Protein AF-A0A933RA38-F1 (afdb_monomer_lite)

Sequence (81 aa):
MNAHEVVFMVNEIGMTPAQAIASSTIKPARLLHRQYQLGSIEAGKLADLIAVPADPFDDIAAITAVHWVMKGGRVYRSDAA

Foldseek 3Di:
DDLVVLLCCCPPVPDQLVRSLQVVFQVVCVVVVNNQATRDDDPPHFPWDWDFPDDCNVPVNRSVRTQWTDGRNDTDGHHDD

Radius of gyration: 13.08 Å; chains: 1; bounding box: 33×18×31 Å

pLDDT: mean 96.12, std 5.72, range [57.62, 98.38]

Structure (mmCIF, N/CA/C/O backbone):
data_AF-A0A933RA38-F1
#
_entry.id   AF-A0A933RA38-F1
#
loop_
_atom_site.group_PDB
_atom_site.id
_atom_site.type_symbol
_atom_site.label_atom_id
_atom_site.label_alt_id
_atom_site.label_comp_id
_atom_site.label_asym_id
_atom_site.label_entity_id
_atom_site.label_seq_id
_atom_site.pdbx_PDB_ins_code
_atom_site.Cartn_x
_atom_site.Cartn_y
_atom_site.Cartn_z
_atom_site.occupancy
_atom_site.B_iso_or_equiv
_atom_site.auth_seq_id
_atom_site.auth_comp_id
_atom_site.auth_asym_id
_atom_site.auth_atom_id
_atom_site.pdbx_PDB_model_num
ATOM 1 N N . MET A 1 1 ? 2.261 11.487 0.258 1.00 81.12 1 MET A N 1
ATOM 2 C CA . MET A 1 1 ? 2.788 10.960 -1.010 1.00 81.12 1 MET A CA 1
ATOM 3 C C . MET A 1 1 ? 1.625 10.382 -1.794 1.00 81.12 1 MET A C 1
ATOM 5 O O . MET A 1 1 ? 0.771 9.736 -1.196 1.00 81.12 1 MET A O 1
ATOM 9 N N . ASN A 1 2 ? 1.560 10.688 -3.080 1.00 91.25 2 ASN A N 1
ATOM 10 C CA . ASN A 1 2 ? 0.567 10.220 -4.039 1.00 91.25 2 ASN A CA 1
ATOM 11 C C . ASN A 1 2 ? 1.051 8.907 -4.697 1.00 91.25 2 ASN A C 1
ATOM 13 O O . ASN A 1 2 ? 2.251 8.697 -4.846 1.00 91.25 2 ASN A O 1
ATOM 17 N N . ALA A 1 3 ? 0.131 8.035 -5.117 1.00 94.75 3 ALA A N 1
ATOM 18 C CA . ALA A 1 3 ? 0.421 6.803 -5.855 1.00 94.75 3 ALA A CA 1
ATOM 19 C C . ALA A 1 3 ? 1.271 7.048 -7.117 1.00 94.75 3 ALA A C 1
ATOM 21 O O . ALA A 1 3 ? 2.219 6.313 -7.372 1.00 94.75 3 ALA A O 1
ATOM 22 N N . HIS A 1 4 ? 1.001 8.123 -7.865 1.00 96.56 4 HIS A N 1
ATOM 23 C CA . HIS A 1 4 ? 1.790 8.458 -9.058 1.00 96.56 4 HIS A CA 1
ATOM 24 C C . HIS A 1 4 ? 3.253 8.811 -8.739 1.00 96.56 4 HIS A C 1
ATOM 26 O O . HIS A 1 4 ? 4.135 8.527 -9.544 1.00 96.56 4 HIS A O 1
ATOM 32 N N . GLU A 1 5 ? 3.534 9.373 -7.558 1.00 96.75 5 GLU A N 1
ATOM 33 C CA . GLU A 1 5 ? 4.912 9.651 -7.125 1.00 96.75 5 GLU A CA 1
ATOM 34 C C . GLU A 1 5 ? 5.672 8.347 -6.849 1.00 96.75 5 GLU A C 1
ATOM 36 O O . GLU A 1 5 ? 6.852 8.246 -7.167 1.00 96.75 5 GLU A O 1
ATOM 41 N N . VAL A 1 6 ? 4.998 7.324 -6.314 1.00 97.38 6 VAL A N 1
ATOM 42 C CA . VAL A 1 6 ? 5.594 5.996 -6.085 1.00 97.38 6 VAL A CA 1
ATOM 43 C C . VAL A 1 6 ? 5.937 5.314 -7.409 1.00 97.38 6 VAL A C 1
ATOM 45 O O . VAL A 1 6 ? 7.025 4.757 -7.539 1.00 97.38 6 VAL A O 1
ATOM 48 N N . VAL A 1 7 ? 5.052 5.404 -8.407 1.00 97.88 7 VAL A N 1
ATOM 49 C CA . VAL A 1 7 ? 5.323 4.894 -9.763 1.00 97.88 7 VAL A CA 1
ATOM 50 C C . VAL A 1 7 ? 6.531 5.607 -10.378 1.00 97.88 7 VAL A C 1
ATOM 52 O O . VAL A 1 7 ? 7.438 4.956 -10.890 1.00 97.88 7 VAL A O 1
ATOM 55 N N . PHE A 1 8 ? 6.595 6.937 -10.258 1.00 97.88 8 PHE A N 1
ATOM 56 C CA . PHE A 1 8 ? 7.733 7.730 -10.732 1.00 97.88 8 PHE A CA 1
ATOM 57 C C . PHE A 1 8 ? 9.056 7.322 -10.059 1.00 97.88 8 PHE A C 1
ATOM 59 O O . PHE A 1 8 ? 10.084 7.221 -10.726 1.00 97.88 8 PHE A O 1
ATOM 66 N N . MET A 1 9 ? 9.047 7.034 -8.751 1.00 97.81 9 MET A N 1
ATOM 67 C CA . MET A 1 9 ? 10.244 6.574 -8.030 1.00 97.81 9 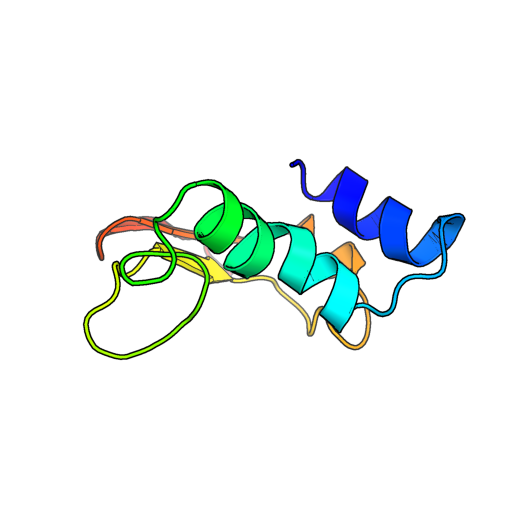MET A CA 1
ATOM 68 C C . MET A 1 9 ? 10.825 5.277 -8.600 1.00 97.81 9 MET A C 1
ATOM 70 O O . MET A 1 9 ? 12.042 5.096 -8.582 1.00 97.81 9 MET A O 1
ATOM 74 N N . VAL A 1 10 ? 9.980 4.377 -9.096 1.00 98.00 10 VAL A N 1
ATOM 75 C CA . VAL A 1 10 ? 10.442 3.134 -9.720 1.00 98.00 10 VAL A CA 1
ATOM 76 C C . VAL A 1 10 ? 10.907 3.395 -11.149 1.00 98.00 10 VAL A C 1
ATOM 78 O O . VAL A 1 10 ? 12.044 3.071 -11.483 1.00 98.00 10 VAL A O 1
ATOM 81 N N . ASN A 1 11 ? 10.067 4.033 -11.965 1.00 97.50 11 ASN A N 1
ATOM 82 C CA . ASN A 1 11 ? 10.298 4.137 -13.407 1.00 97.50 11 ASN A CA 1
ATOM 83 C C . ASN A 1 11 ? 11.404 5.134 -13.778 1.00 97.50 11 ASN A C 1
ATOM 85 O O . ASN A 1 11 ? 12.180 4.867 -14.688 1.00 97.50 11 ASN A O 1
ATOM 89 N N . GLU A 1 12 ? 11.491 6.261 -13.068 1.00 97.81 12 GLU A N 1
ATOM 90 C CA . GLU A 1 12 ? 12.365 7.381 -13.446 1.00 97.81 12 GLU A CA 1
ATOM 91 C C . GLU A 1 12 ? 13.557 7.550 -12.493 1.00 97.81 12 GLU A C 1
ATOM 93 O O . GLU A 1 12 ? 14.626 7.998 -12.902 1.00 97.81 12 GLU A O 1
ATOM 98 N N . ILE A 1 13 ? 13.399 7.192 -11.211 1.00 97.38 13 ILE A N 1
ATOM 99 C CA . ILE A 1 13 ? 14.471 7.314 -10.200 1.00 97.38 13 ILE A CA 1
ATOM 100 C C . ILE A 1 13 ? 15.250 5.994 -10.030 1.00 97.38 13 ILE A C 1
ATOM 102 O O . ILE A 1 13 ? 16.384 6.007 -9.551 1.00 97.38 13 ILE A O 1
ATOM 106 N N . GLY A 1 14 ? 14.679 4.853 -10.432 1.00 97.19 14 GLY A N 1
ATOM 107 C CA . GLY A 1 14 ? 15.330 3.541 -10.351 1.00 97.19 14 GLY A CA 1
ATOM 108 C C . GLY A 1 14 ? 15.261 2.870 -8.974 1.00 97.19 14 GLY A C 1
ATOM 109 O O . GLY A 1 14 ? 16.090 2.011 -8.666 1.00 97.19 14 GLY A O 1
ATOM 110 N N . MET A 1 15 ? 14.303 3.245 -8.118 1.00 98.19 15 MET A N 1
ATOM 111 C CA . MET A 1 15 ? 14.024 2.486 -6.892 1.00 98.19 15 MET A CA 1
ATOM 112 C C . MET A 1 15 ? 13.407 1.125 -7.222 1.00 98.19 15 MET A C 1
ATOM 114 O O . MET A 1 15 ? 12.649 0.986 -8.178 1.00 98.19 15 MET A O 1
ATOM 118 N N . THR A 1 16 ? 13.639 0.124 -6.373 1.00 98.38 16 THR A N 1
ATOM 119 C CA . THR A 1 16 ? 12.861 -1.120 -6.470 1.00 98.38 16 THR A CA 1
ATOM 120 C C . THR A 1 16 ? 11.410 -0.887 -6.019 1.00 98.38 16 THR A C 1
ATOM 122 O O . THR A 1 16 ? 11.176 -0.034 -5.150 1.00 98.38 16 THR A O 1
ATOM 125 N N . PRO A 1 17 ? 10.430 -1.677 -6.501 1.00 98.00 17 PRO A N 1
ATOM 126 C CA . PRO A 1 17 ? 9.045 -1.593 -6.031 1.00 98.00 17 PRO A CA 1
ATOM 127 C C . PRO A 1 17 ? 8.925 -1.658 -4.502 1.00 98.00 17 PRO A C 1
ATOM 129 O O . PRO A 1 17 ? 8.249 -0.837 -3.885 1.00 98.00 17 PRO A O 1
ATOM 132 N N . ALA A 1 18 ? 9.687 -2.545 -3.855 1.00 97.94 18 ALA A N 1
ATOM 133 C CA . ALA A 1 18 ? 9.721 -2.649 -2.397 1.00 97.94 18 ALA A CA 1
ATOM 134 C C . ALA A 1 18 ? 10.240 -1.371 -1.707 1.00 97.94 18 ALA A C 1
ATOM 136 O O . ALA A 1 18 ? 9.700 -0.952 -0.679 1.00 97.94 18 ALA A O 1
ATOM 137 N N . GLN A 1 19 ? 11.274 -0.723 -2.257 1.00 98.06 19 GLN A N 1
ATOM 138 C CA . GLN A 1 19 ? 11.809 0.529 -1.710 1.00 98.06 19 GLN A CA 1
ATOM 139 C C . GLN A 1 19 ? 10.815 1.690 -1.824 1.00 98.06 19 GLN A C 1
ATOM 141 O O . GLN A 1 19 ? 10.743 2.502 -0.889 1.00 98.06 19 GLN A O 1
ATOM 146 N N . ALA A 1 20 ? 10.079 1.748 -2.937 1.00 97.88 20 ALA A N 1
ATOM 147 C CA . ALA A 1 20 ? 9.066 2.757 -3.221 1.00 97.88 20 ALA A CA 1
ATOM 148 C C . ALA A 1 20 ? 7.800 2.535 -2.370 1.00 97.88 20 ALA A C 1
ATOM 150 O O . ALA A 1 20 ? 7.335 3.447 -1.693 1.00 97.88 20 ALA A O 1
ATOM 151 N N . ILE A 1 21 ? 7.307 1.299 -2.244 1.00 97.31 21 ILE A N 1
ATOM 152 C CA . ILE A 1 21 ? 6.190 0.982 -1.335 1.00 97.31 21 ILE A CA 1
ATOM 153 C C . ILE A 1 21 ? 6.558 1.330 0.114 1.00 97.31 21 ILE A C 1
ATOM 155 O O . ILE A 1 21 ? 5.757 1.930 0.842 1.00 97.31 21 ILE A O 1
ATOM 159 N N . ALA A 1 22 ? 7.792 1.033 0.539 1.00 97.69 22 ALA A N 1
ATOM 160 C CA . ALA A 1 22 ? 8.278 1.391 1.869 1.00 97.69 22 ALA A CA 1
ATOM 161 C C . ALA A 1 22 ? 8.340 2.915 2.101 1.00 97.69 22 ALA A C 1
ATOM 163 O O . ALA A 1 22 ? 8.156 3.353 3.241 1.00 97.69 22 ALA A O 1
ATOM 164 N N . SER A 1 23 ? 8.578 3.733 1.062 1.00 97.19 23 SER A N 1
ATOM 165 C CA . SER A 1 23 ? 8.551 5.204 1.166 1.00 97.19 23 SER A CA 1
ATOM 166 C C . SER A 1 23 ? 7.140 5.772 1.338 1.00 97.19 23 SER A C 1
ATOM 168 O O . SER A 1 23 ? 6.999 6.846 1.917 1.00 97.19 23 SER A O 1
ATOM 170 N N . SER A 1 24 ? 6.097 5.024 0.962 1.00 95.94 24 SER A N 1
ATOM 171 C CA . SER A 1 24 ? 4.682 5.341 1.250 1.00 95.94 24 SER A CA 1
ATOM 172 C C . SER A 1 24 ? 4.134 4.782 2.553 1.00 95.94 24 SER A C 1
ATOM 174 O O . SER A 1 24 ? 3.047 5.182 2.957 1.00 95.94 24 SER A O 1
ATOM 176 N N . THR A 1 25 ? 4.844 3.868 3.209 1.00 97.12 25 THR A N 1
ATOM 177 C CA . THR A 1 25 ? 4.293 3.090 4.328 1.00 97.12 25 THR A CA 1
ATOM 178 C C . THR A 1 25 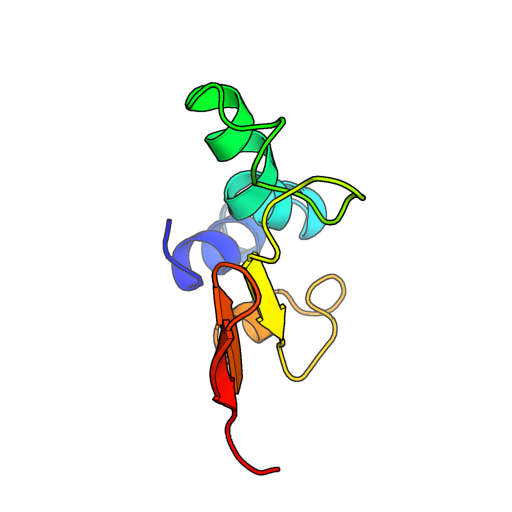? 5.149 3.244 5.583 1.00 97.12 25 THR A C 1
ATOM 180 O O . THR A 1 25 ? 4.952 4.168 6.376 1.00 97.12 25 THR A O 1
ATOM 183 N N . ILE A 1 26 ? 6.141 2.376 5.777 1.00 98.25 26 ILE A N 1
ATOM 184 C CA . ILE A 1 26 ? 6.884 2.298 7.0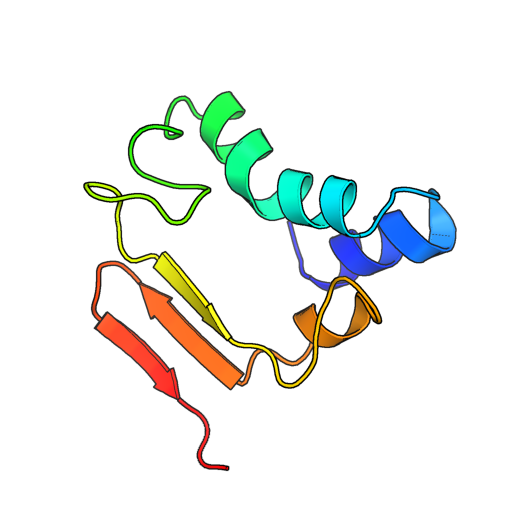35 1.00 98.25 26 ILE A CA 1
ATOM 185 C C . ILE A 1 26 ? 7.866 3.459 7.233 1.00 98.25 26 ILE A C 1
ATOM 187 O O . ILE A 1 26 ? 8.070 3.896 8.366 1.00 98.25 26 ILE A O 1
ATOM 191 N N . LYS A 1 27 ? 8.473 3.996 6.164 1.00 97.94 27 LYS A N 1
ATOM 192 C CA . LYS A 1 27 ? 9.418 5.123 6.272 1.00 97.94 27 LYS A CA 1
ATOM 193 C C . LYS A 1 27 ? 8.745 6.393 6.825 1.00 97.94 27 LYS A C 1
ATOM 195 O O . LYS A 1 27 ? 9.253 6.909 7.822 1.00 97.94 27 LYS A O 1
ATOM 200 N N . PRO A 1 28 ? 7.607 6.882 6.287 1.00 97.50 28 PRO A N 1
ATOM 201 C CA . PRO A 1 28 ? 6.923 8.041 6.858 1.00 97.50 28 PRO A CA 1
ATOM 202 C C . PRO A 1 28 ? 6.338 7.742 8.242 1.00 97.50 28 PRO A C 1
ATOM 204 O O . PRO A 1 28 ? 6.377 8.611 9.108 1.00 97.50 28 PRO A O 1
ATOM 207 N N . ALA A 1 29 ? 5.880 6.512 8.508 1.00 98.12 29 ALA A N 1
ATOM 208 C CA . ALA A 1 29 ? 5.441 6.132 9.851 1.00 98.12 29 ALA A CA 1
ATOM 209 C C . ALA A 1 29 ? 6.577 6.252 10.883 1.00 98.12 29 ALA A C 1
ATOM 211 O O . ALA A 1 29 ? 6.349 6.766 11.974 1.00 98.12 29 ALA A O 1
ATOM 212 N N . ARG A 1 30 ? 7.809 5.848 10.539 1.00 98.38 30 ARG A N 1
ATOM 213 C CA . ARG A 1 30 ? 8.993 6.047 11.396 1.00 98.38 30 ARG A CA 1
ATOM 214 C C . ARG A 1 30 ? 9.353 7.522 11.554 1.00 98.38 30 ARG A C 1
ATOM 216 O O . ARG A 1 30 ? 9.617 7.949 12.673 1.00 98.38 30 ARG A O 1
ATOM 223 N N . LEU A 1 31 ? 9.325 8.290 10.462 1.00 98.12 31 LEU A N 1
ATOM 224 C CA . LEU A 1 31 ? 9.603 9.732 10.475 1.00 98.12 31 LEU A CA 1
ATOM 225 C C . LEU A 1 31 ? 8.646 10.493 11.404 1.00 98.12 31 LEU A C 1
ATOM 227 O O . LEU A 1 31 ? 9.058 11.418 12.090 1.00 98.12 31 LEU A O 1
ATOM 231 N N . LEU A 1 32 ? 7.379 10.078 11.446 1.00 98.06 32 LEU A N 1
ATOM 232 C CA . LEU A 1 32 ? 6.337 10.681 12.279 1.00 98.06 32 LEU A CA 1
ATOM 233 C C . LEU A 1 32 ? 6.229 10.056 13.681 1.00 98.06 32 LEU A C 1
ATOM 235 O O . LEU A 1 32 ? 5.302 10.389 14.417 1.00 98.06 32 LEU A O 1
ATOM 239 N N . HIS A 1 33 ? 7.125 9.135 14.050 1.00 98.19 33 HIS A N 1
ATOM 240 C CA . HIS A 1 33 ? 7.084 8.383 15.314 1.00 98.19 33 HIS A CA 1
ATOM 241 C C . HIS A 1 33 ? 5.777 7.592 15.538 1.00 98.19 33 HIS A C 1
ATOM 243 O O . HIS A 1 33 ? 5.307 7.414 16.662 1.00 98.19 33 HIS A O 1
ATOM 249 N N . ARG A 1 34 ? 5.171 7.108 14.450 1.00 98.19 34 ARG A N 1
ATOM 250 C CA . ARG A 1 34 ? 3.916 6.338 14.416 1.00 98.19 34 ARG A CA 1
ATOM 251 C C . ARG A 1 34 ? 4.108 4.877 14.007 1.00 98.19 34 ARG A C 1
ATOM 253 O O . ARG A 1 34 ? 3.121 4.169 13.850 1.00 98.19 34 ARG A O 1
ATOM 260 N N . GLN A 1 35 ? 5.339 4.386 13.859 1.00 98.19 35 GLN A N 1
ATOM 261 C CA . GLN A 1 35 ? 5.630 3.030 13.365 1.00 98.19 35 GLN A CA 1
ATOM 262 C C . GLN A 1 35 ? 5.044 1.886 14.211 1.00 98.19 35 GLN A C 1
ATOM 264 O O . GLN A 1 35 ? 4.902 0.770 13.716 1.00 98.19 35 GLN A O 1
ATOM 269 N N . TYR A 1 36 ? 4.711 2.148 15.479 1.00 97.88 36 TYR A N 1
ATOM 270 C CA . TYR A 1 36 ? 4.038 1.189 16.366 1.00 97.88 36 TYR A CA 1
ATOM 271 C C . TYR A 1 36 ? 2.513 1.162 16.182 1.00 97.88 36 TYR A C 1
ATOM 273 O O . TYR A 1 36 ? 1.852 0.293 16.732 1.00 97.88 36 TYR A O 1
ATOM 281 N N . GLN A 1 37 ? 1.954 2.108 15.424 1.00 97.69 37 GLN A N 1
ATOM 282 C CA . GLN A 1 37 ? 0.518 2.239 15.158 1.00 97.69 37 GLN A CA 1
ATOM 283 C C . GLN A 1 37 ? 0.181 2.045 13.673 1.00 97.69 37 GLN A C 1
ATOM 285 O O . GLN A 1 37 ? -0.913 1.587 13.366 1.00 97.69 37 GLN A O 1
ATOM 290 N N . LEU A 1 38 ? 1.092 2.413 12.762 1.00 97.44 38 LEU A N 1
ATOM 291 C CA . LEU A 1 38 ? 0.865 2.522 11.317 1.00 97.44 38 LEU A CA 1
ATOM 292 C C . LEU A 1 38 ? 2.092 2.082 10.502 1.00 97.44 38 LEU A C 1
ATOM 294 O O . LEU A 1 38 ? 3.206 1.988 11.020 1.00 97.44 38 LEU A O 1
ATOM 298 N N . GLY A 1 39 ? 1.891 1.906 9.194 1.00 96.69 39 GLY A N 1
ATOM 299 C CA . GLY A 1 39 ? 2.965 1.769 8.203 1.00 96.69 39 GLY A CA 1
ATOM 300 C C . GLY A 1 39 ? 3.394 0.336 7.885 1.00 96.69 39 GLY A C 1
ATOM 301 O O . GLY A 1 39 ? 4.252 0.157 7.027 1.00 96.69 39 GLY A O 1
ATOM 302 N N . SER A 1 40 ? 2.813 -0.673 8.534 1.00 98.06 40 SER A N 1
ATOM 303 C CA . SER A 1 40 ? 2.962 -2.089 8.173 1.00 98.06 40 SER A CA 1
ATOM 304 C C . SER A 1 40 ? 1.789 -2.917 8.701 1.00 98.06 40 SER A C 1
ATOM 306 O O . SER A 1 40 ? 1.033 -2.456 9.558 1.00 98.06 40 SER A O 1
ATOM 308 N N . ILE A 1 41 ? 1.647 -4.139 8.184 1.00 97.62 41 ILE A N 1
ATOM 309 C CA . ILE A 1 41 ? 0.607 -5.091 8.584 1.00 97.62 41 ILE A CA 1
ATOM 310 C C . ILE A 1 41 ? 1.182 -6.008 9.665 1.00 97.62 41 ILE A C 1
ATOM 312 O O . ILE A 1 41 ? 1.882 -6.972 9.371 1.00 97.62 41 ILE A O 1
ATOM 316 N N . GLU A 1 42 ? 0.908 -5.682 10.924 1.00 98.00 42 GLU A N 1
ATOM 317 C CA . GLU A 1 42 ? 1.366 -6.420 12.103 1.00 98.00 42 GLU A CA 1
ATOM 318 C C . GLU A 1 42 ? 0.270 -6.390 13.177 1.00 98.00 42 GLU A C 1
ATOM 320 O O . GLU A 1 42 ? -0.496 -5.426 13.274 1.00 98.00 42 GLU A O 1
ATOM 325 N N . ALA A 1 43 ? 0.197 -7.433 14.008 1.00 97.69 43 ALA A N 1
ATOM 326 C CA . ALA A 1 43 ? -0.773 -7.494 15.096 1.00 97.69 43 ALA A CA 1
ATOM 327 C C . ALA A 1 43 ? -0.607 -6.305 16.064 1.00 97.69 43 ALA A C 1
ATOM 329 O O . ALA A 1 43 ? 0.506 -5.935 16.433 1.00 97.69 43 ALA A O 1
ATOM 330 N N . GLY A 1 44 ? -1.730 -5.712 16.480 1.00 97.31 44 GLY A N 1
ATOM 331 C CA . GLY A 1 44 ? -1.762 -4.561 17.390 1.00 97.31 44 GLY A CA 1
ATOM 332 C C . GLY A 1 44 ? -1.685 -3.186 16.713 1.00 97.31 44 GLY A C 1
ATOM 333 O O . GLY A 1 44 ? -1.925 -2.184 17.384 1.00 97.31 44 GLY A O 1
ATOM 334 N N . LYS A 1 45 ? -1.404 -3.111 15.403 1.00 98.31 45 LYS A N 1
ATOM 335 C CA . LYS A 1 45 ? -1.463 -1.853 14.637 1.00 98.31 45 LYS A CA 1
ATOM 336 C C . LYS A 1 45 ? -2.886 -1.533 14.184 1.00 98.31 45 LYS A C 1
ATOM 338 O O . LYS A 1 45 ? -3.770 -2.389 14.196 1.00 98.31 45 LYS A O 1
ATOM 343 N N . LEU A 1 46 ? -3.107 -0.282 13.782 1.0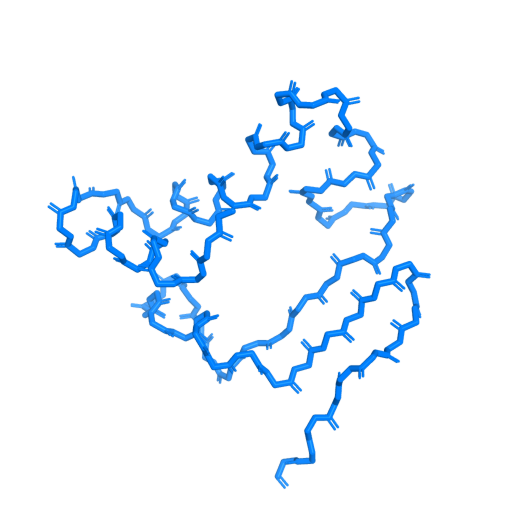0 98.12 46 LEU A N 1
ATOM 344 C CA . LEU A 1 46 ? -4.369 0.127 13.172 1.00 98.12 46 LEU A CA 1
ATOM 345 C C . LEU A 1 46 ? -4.580 -0.639 11.863 1.00 98.12 46 LEU A C 1
ATOM 347 O O . LEU A 1 46 ? -3.662 -0.772 11.054 1.00 98.12 46 LEU A O 1
ATOM 351 N N . ALA A 1 47 ? -5.806 -1.116 11.652 1.00 98.06 47 ALA A N 1
ATOM 352 C CA . ALA A 1 47 ? -6.209 -1.781 10.419 1.00 98.06 47 ALA A CA 1
ATOM 353 C C . ALA A 1 47 ? -6.469 -0.742 9.311 1.00 98.06 47 ALA A C 1
ATOM 355 O O . ALA A 1 47 ? -7.617 -0.459 8.961 1.00 98.06 47 ALA A O 1
ATOM 356 N N . ASP A 1 48 ? -5.379 -0.155 8.811 1.00 98.06 48 ASP A N 1
ATOM 357 C CA . ASP A 1 48 ? -5.333 0.788 7.691 1.00 98.06 48 ASP A CA 1
ATOM 358 C C . ASP A 1 48 ? -4.722 0.076 6.477 1.00 98.06 48 ASP A C 1
ATOM 360 O O . ASP A 1 48 ? -3.528 -0.228 6.453 1.00 98.06 48 ASP A O 1
ATOM 364 N 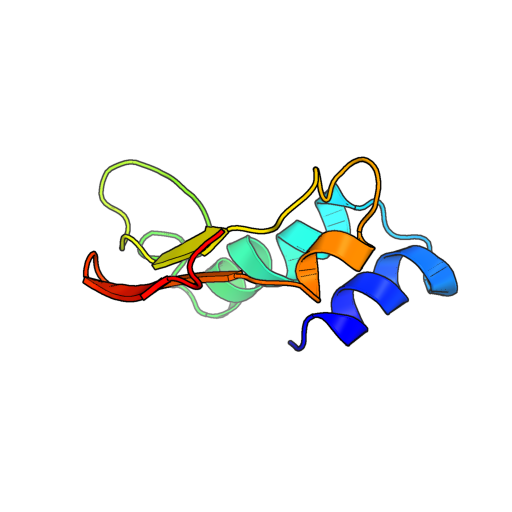N . LEU A 1 49 ? -5.558 -0.241 5.489 1.00 97.31 49 LEU A N 1
ATOM 365 C CA . LEU A 1 49 ? -5.236 -1.159 4.395 1.00 97.31 49 LEU A CA 1
ATOM 366 C C . LEU A 1 49 ? -5.837 -0.653 3.078 1.00 97.31 49 LEU A C 1
ATOM 368 O O . LEU A 1 49 ? -6.921 -0.067 3.059 1.00 97.31 49 LEU A O 1
ATOM 372 N N . ILE A 1 50 ? -5.163 -0.946 1.970 1.00 96.88 50 ILE A N 1
ATOM 373 C CA . ILE A 1 50 ? -5.700 -0.796 0.614 1.00 96.88 50 ILE A CA 1
ATOM 374 C C . ILE A 1 50 ? -5.545 -2.115 -0.139 1.00 96.88 50 ILE A C 1
ATOM 376 O O . ILE A 1 50 ? -4.630 -2.882 0.163 1.00 96.88 50 ILE A O 1
ATOM 380 N N . ALA A 1 51 ? -6.408 -2.360 -1.123 1.00 96.56 51 ALA A N 1
ATOM 381 C CA . ALA A 1 51 ? -6.235 -3.451 -2.078 1.00 96.56 51 ALA A CA 1
ATOM 382 C C . ALA A 1 51 ? -6.192 -2.916 -3.512 1.00 96.56 51 ALA A C 1
ATOM 384 O O . ALA A 1 51 ? -6.850 -1.928 -3.859 1.00 96.56 51 ALA A O 1
ATOM 385 N N . VAL A 1 52 ? -5.377 -3.581 -4.322 1.00 96.12 52 VAL A N 1
ATOM 386 C CA . VAL A 1 52 ? -5.052 -3.241 -5.708 1.00 96.12 52 VAL A CA 1
ATOM 387 C C . VAL A 1 52 ? -5.266 -4.490 -6.573 1.00 96.12 52 VAL A C 1
ATOM 389 O O . VAL A 1 52 ? -5.207 -5.600 -6.045 1.00 96.12 52 VAL A O 1
ATOM 392 N N . PRO A 1 53 ? -5.576 -4.351 -7.872 1.00 93.94 53 PRO A N 1
ATOM 393 C CA . PRO A 1 53 ? -6.027 -5.468 -8.710 1.00 93.94 53 PRO A CA 1
ATOM 394 C C . PRO A 1 53 ? -4.915 -6.432 -9.146 1.00 93.94 53 PRO A C 1
ATOM 396 O O . PRO A 1 53 ? -5.221 -7.501 -9.665 1.00 93.94 53 PRO A O 1
ATOM 399 N N . ALA A 1 54 ? -3.646 -6.065 -8.965 1.00 95.19 54 ALA A N 1
ATOM 400 C CA . ALA A 1 54 ? -2.485 -6.848 -9.380 1.00 95.19 54 ALA A CA 1
ATOM 401 C C . ALA A 1 54 ? -1.338 -6.703 -8.370 1.00 95.19 54 ALA A C 1
ATOM 403 O O . ALA A 1 54 ? -1.378 -5.814 -7.515 1.00 95.19 54 ALA A O 1
ATOM 404 N N . ASP A 1 55 ? -0.331 -7.574 -8.469 1.00 96.94 55 ASP A N 1
ATOM 405 C CA . ASP A 1 55 ? 0.844 -7.541 -7.597 1.00 96.94 55 ASP A CA 1
ATOM 406 C C . ASP A 1 55 ? 1.709 -6.292 -7.885 1.00 96.94 55 ASP A C 1
ATOM 408 O O . ASP A 1 55 ? 2.283 -6.177 -8.973 1.00 96.94 55 ASP A O 1
ATOM 412 N N . PRO A 1 56 ? 1.841 -5.350 -6.928 1.00 96.44 56 PRO A N 1
ATOM 413 C CA . PRO A 1 56 ? 2.623 -4.135 -7.124 1.00 96.44 56 PRO A CA 1
ATOM 414 C C . PRO A 1 56 ? 4.143 -4.362 -7.099 1.00 96.44 56 PRO A C 1
ATOM 416 O O . PRO A 1 56 ? 4.894 -3.417 -7.349 1.00 96.44 56 PRO A O 1
ATOM 419 N N . PHE A 1 57 ? 4.618 -5.565 -6.758 1.00 96.88 57 PHE A N 1
ATOM 420 C CA . PHE A 1 57 ? 6.033 -5.928 -6.851 1.00 96.88 57 PHE A CA 1
ATOM 421 C C . PHE A 1 57 ? 6.446 -6.329 -8.271 1.00 96.88 57 PHE A C 1
ATOM 423 O O . PHE A 1 57 ? 7.614 -6.135 -8.613 1.00 96.88 57 PHE A O 1
ATOM 430 N N . ASP A 1 58 ? 5.499 -6.806 -9.082 1.00 96.81 58 ASP A N 1
ATOM 431 C CA . ASP A 1 58 ? 5.701 -7.102 -10.504 1.00 96.81 58 ASP A CA 1
ATOM 432 C C . ASP A 1 58 ? 5.404 -5.874 -11.380 1.00 96.81 58 ASP A C 1
ATOM 434 O O . ASP A 1 58 ? 6.184 -5.549 -12.275 1.00 96.81 58 ASP A O 1
ATOM 438 N N . ASP A 1 59 ? 4.311 -5.154 -11.094 1.00 95.81 59 ASP A N 1
ATOM 439 C CA . ASP A 1 59 ? 3.953 -3.898 -11.764 1.00 95.81 59 ASP A CA 1
ATOM 440 C C . ASP A 1 59 ? 3.494 -2.835 -10.758 1.00 95.81 59 ASP A C 1
ATOM 442 O O . ASP A 1 59 ? 2.358 -2.828 -10.272 1.00 95.81 59 ASP A O 1
ATOM 446 N N . ILE A 1 60 ? 4.374 -1.867 -10.489 1.00 97.19 60 ILE A N 1
ATOM 447 C CA . ILE A 1 60 ? 4.103 -0.799 -9.525 1.00 97.19 60 ILE A CA 1
ATOM 448 C C . ILE A 1 60 ? 2.896 0.065 -9.915 1.00 97.19 60 ILE A C 1
ATOM 450 O O . ILE A 1 60 ? 2.288 0.672 -9.034 1.00 97.19 60 ILE A O 1
ATOM 454 N N . ALA A 1 61 ? 2.495 0.121 -11.192 1.00 97.06 61 ALA A N 1
ATOM 455 C CA . ALA A 1 61 ? 1.347 0.917 -11.628 1.00 97.06 61 ALA A CA 1
ATOM 456 C C . ALA A 1 61 ? 0.026 0.455 -10.986 1.00 97.06 61 ALA A C 1
ATOM 458 O O . ALA A 1 61 ? -0.890 1.272 -10.827 1.00 97.06 61 ALA A O 1
ATOM 459 N N . ALA A 1 62 ? -0.054 -0.801 -10.527 1.00 96.94 62 ALA A N 1
ATOM 460 C CA . ALA A 1 62 ? -1.221 -1.368 -9.849 1.00 96.94 62 ALA A CA 1
ATOM 461 C C . ALA A 1 62 ? -1.705 -0.522 -8.657 1.00 96.94 62 ALA A C 1
ATOM 463 O O . ALA A 1 62 ? -2.908 -0.434 -8.400 1.00 96.94 62 ALA A O 1
ATOM 464 N N . ILE A 1 63 ? -0.798 0.175 -7.962 1.00 96.44 63 ILE A N 1
ATOM 465 C CA . ILE A 1 63 ? -1.134 1.025 -6.806 1.00 96.44 63 ILE A CA 1
ATOM 466 C C . ILE A 1 63 ? -1.963 2.265 -7.161 1.00 96.44 63 ILE A C 1
ATOM 468 O O . ILE A 1 63 ? -2.513 2.906 -6.269 1.00 96.44 63 ILE A O 1
ATOM 472 N N . THR A 1 64 ? -2.053 2.628 -8.443 1.00 96.38 64 THR A N 1
ATOM 473 C CA . THR A 1 64 ? -2.910 3.729 -8.912 1.00 96.38 64 THR A CA 1
ATOM 474 C C . THR A 1 64 ? -4.375 3.303 -9.045 1.00 96.38 64 THR A C 1
ATOM 476 O O . THR A 1 64 ? -5.272 4.142 -8.991 1.00 96.38 64 THR A O 1
ATOM 479 N N . ALA A 1 65 ? -4.631 1.995 -9.132 1.00 95.81 65 ALA A N 1
ATOM 480 C CA . ALA A 1 65 ? -5.946 1.399 -9.329 1.00 95.81 65 ALA A CA 1
ATOM 481 C C . ALA A 1 65 ? -6.513 0.804 -8.028 1.00 95.81 65 ALA A C 1
ATOM 483 O O . ALA A 1 65 ? -7.037 -0.307 -8.011 1.00 95.81 65 ALA A O 1
ATOM 484 N N . VAL A 1 66 ? -6.404 1.528 -6.911 1.00 95.31 66 VAL A N 1
ATOM 485 C CA . VAL A 1 66 ? -6.972 1.084 -5.626 1.00 95.31 66 VAL A CA 1
ATOM 486 C C . VAL A 1 66 ? -8.483 0.914 -5.765 1.00 95.31 66 VAL A C 1
ATOM 488 O O . VAL A 1 66 ? -9.164 1.892 -6.057 1.00 95.31 66 VAL A O 1
ATOM 491 N N . HIS A 1 67 ? -9.008 -0.284 -5.507 1.00 95.38 67 HIS A N 1
ATOM 492 C CA . HIS A 1 67 ? -10.448 -0.582 -5.581 1.00 95.38 67 HIS A CA 1
ATOM 493 C C . HIS A 1 67 ? -11.078 -0.833 -4.202 1.00 95.38 67 HIS A C 1
ATOM 495 O O . HIS A 1 67 ? -12.299 -0.886 -4.059 1.00 95.38 67 HIS A O 1
ATOM 501 N N . TRP A 1 68 ? -10.256 -0.968 -3.159 1.00 97.56 68 TRP A N 1
ATOM 502 C CA . TRP A 1 68 ? -10.726 -1.189 -1.796 1.00 97.56 68 TRP A CA 1
ATOM 503 C C . TRP A 1 68 ? -9.863 -0.441 -0.783 1.00 97.56 68 TRP A C 1
ATOM 505 O O . TRP A 1 68 ? -8.638 -0.398 -0.908 1.00 97.56 68 TRP A O 1
ATOM 515 N N . VAL A 1 69 ? -10.506 0.164 0.218 1.00 98.00 69 VAL A N 1
ATOM 516 C CA . VAL A 1 69 ? -9.853 0.969 1.261 1.00 98.00 69 VAL A CA 1
ATOM 517 C C . VAL A 1 69 ? -10.501 0.695 2.612 1.00 98.00 69 VAL A C 1
ATOM 519 O O . VAL A 1 69 ? -11.713 0.865 2.772 1.00 98.00 69 VAL A O 1
ATOM 522 N N . MET A 1 70 ? -9.681 0.374 3.609 1.00 98.31 70 MET A N 1
ATOM 523 C CA . MET A 1 70 ? -10.053 0.294 5.018 1.00 98.31 70 MET A CA 1
ATOM 524 C C . MET A 1 70 ? -9.212 1.258 5.849 1.00 98.31 70 MET A C 1
ATOM 526 O O . MET A 1 70 ? -8.015 1.421 5.623 1.00 98.31 70 MET A O 1
ATOM 530 N N . LYS A 1 71 ? -9.855 1.881 6.835 1.00 98.12 71 LYS A N 1
ATOM 531 C CA . LYS A 1 71 ? -9.216 2.751 7.819 1.00 98.12 71 LYS A CA 1
ATOM 532 C C . LYS A 1 71 ? -9.769 2.447 9.205 1.00 98.12 71 LYS A C 1
ATOM 534 O O . LYS A 1 71 ? -10.984 2.477 9.409 1.00 98.12 71 LYS A O 1
ATOM 539 N N . GLY A 1 72 ? -8.892 2.156 10.157 1.00 97.06 72 GLY A N 1
ATOM 540 C CA . GLY A 1 72 ? -9.230 1.821 11.535 1.00 97.06 72 GLY A CA 1
ATOM 541 C C . GLY A 1 72 ? -10.176 0.626 11.642 1.00 97.06 72 GLY A C 1
ATOM 542 O O . GLY A 1 72 ? -11.037 0.616 12.515 1.00 97.06 72 GLY A O 1
ATOM 543 N N . GLY A 1 73 ? -10.080 -0.340 10.723 1.00 97.25 73 GLY A N 1
ATOM 544 C CA . GLY A 1 73 ? -10.961 -1.513 10.686 1.00 97.25 73 GLY A CA 1
ATOM 545 C C . GLY A 1 73 ? -12.312 -1.294 9.996 1.00 97.25 73 GLY A C 1
ATOM 546 O O . GLY A 1 73 ? -13.072 -2.245 9.832 1.00 97.25 73 GLY A O 1
ATOM 547 N N . ARG A 1 74 ? -12.626 -0.071 9.551 1.00 98.12 74 ARG A N 1
ATOM 548 C CA . ARG A 1 74 ? -13.845 0.229 8.791 1.00 98.12 74 ARG A CA 1
ATOM 549 C C . ARG A 1 74 ? -13.536 0.331 7.303 1.00 98.12 74 ARG A C 1
ATOM 551 O O . ARG A 1 74 ? -12.621 1.051 6.912 1.00 98.12 74 ARG A O 1
ATOM 558 N N . VAL A 1 75 ? -14.323 -0.349 6.474 1.00 98.12 75 VAL A N 1
ATOM 559 C CA . VAL A 1 75 ? -14.239 -0.245 5.010 1.00 98.12 75 VAL A CA 1
ATOM 560 C C . VAL A 1 75 ? -14.896 1.057 4.547 1.00 98.12 75 VAL A C 1
ATOM 562 O O 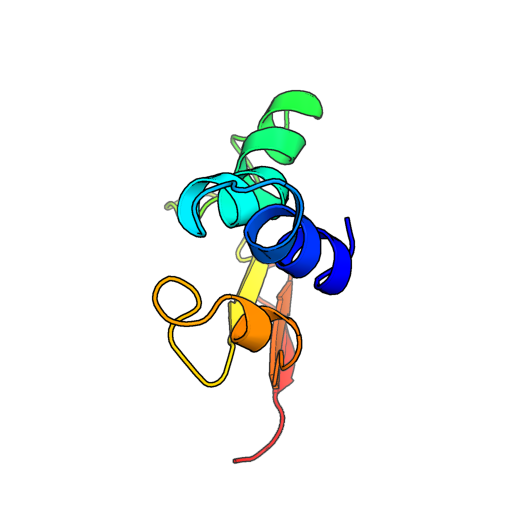. VAL A 1 75 ? -16.024 1.360 4.940 1.00 98.12 75 VAL A O 1
ATOM 565 N N . TYR A 1 76 ? -14.178 1.828 3.729 1.00 97.81 76 TYR A N 1
ATOM 566 C CA . TYR A 1 76 ? -14.621 3.106 3.153 1.00 97.81 76 TYR A CA 1
ATOM 567 C C . TYR A 1 76 ? -14.810 3.050 1.639 1.00 97.81 76 TYR A C 1
ATOM 569 O O . TYR A 1 76 ? -15.612 3.807 1.100 1.00 97.81 76 TYR A O 1
ATOM 577 N N . ARG A 1 77 ? -14.084 2.163 0.957 1.00 96.69 77 ARG A N 1
ATOM 578 C CA . ARG A 1 77 ? -14.249 1.887 -0.469 1.00 96.69 77 ARG A CA 1
ATOM 579 C C . ARG A 1 77 ? -14.215 0.384 -0.673 1.00 96.69 77 ARG A C 1
ATOM 581 O O . ARG A 1 77 ? -13.379 -0.288 -0.075 1.00 96.69 77 ARG A O 1
ATOM 588 N N . SER A 1 78 ? -15.124 -0.109 -1.496 1.00 95.38 78 SER A N 1
ATOM 589 C CA . SER A 1 78 ? -15.178 -1.492 -1.945 1.00 95.38 78 SER A CA 1
ATOM 590 C C . SER A 1 78 ? -15.916 -1.480 -3.268 1.00 95.38 78 SER A C 1
ATOM 592 O O . SER A 1 78 ? -17.142 -1.588 -3.298 1.00 95.38 78 SER A O 1
ATOM 594 N N . ASP A 1 79 ? -15.178 -1.259 -4.344 1.00 92.50 79 ASP A N 1
ATOM 595 C CA . ASP A 1 79 ? -15.756 -1.298 -5.677 1.00 92.50 79 ASP A CA 1
ATOM 596 C C . ASP A 1 79 ? -16.204 -2.745 -5.946 1.00 92.50 79 ASP A C 1
ATOM 598 O O . ASP A 1 79 ? -15.501 -3.695 -5.592 1.00 92.50 79 ASP A O 1
ATOM 602 N N . ALA A 1 80 ? -17.413 -2.927 -6.480 1.00 69.06 80 ALA A N 1
ATOM 603 C CA . ALA A 1 80 ? -17.861 -4.249 -6.904 1.00 69.06 80 ALA A CA 1
ATOM 604 C C . ALA A 1 80 ? -16.995 -4.709 -8.088 1.00 69.06 80 ALA A C 1
ATOM 606 O O . ALA A 1 80 ? -16.663 -3.890 -8.947 1.00 69.06 80 ALA A O 1
ATOM 607 N N . ALA A 1 81 ? -16.621 -5.991 -8.086 1.00 57.62 81 ALA A N 1
ATOM 608 C CA . ALA A 1 81 ? -15.895 -6.624 -9.186 1.00 57.62 81 ALA A CA 1
ATOM 609 C C . ALA A 1 81 ? -16.706 -6.607 -10.489 1.00 57.62 81 ALA A C 1
ATOM 611 O O . ALA A 1 81 ? -17.948 -6.764 -10.407 1.00 57.62 81 ALA A O 1
#

Secondary structure (DSSP, 8-state):
--HHHHHHHHHTT---HHHHHHHHTHHHHHHTT-TTTSSS--TTS---EEE-SS-TTT-GGGGGS--EEEETTEEEEE---